Protein AF-A0A888YMQ6-F1 (afdb_monomer)

pLDDT: mean 70.63, std 13.01, range [43.38, 88.69]

Organism: Deroceras reticulatum (NCBI:txid145610)

Radius of gyration: 28.74 Å; Cα contacts (8 Å, |Δi|>4)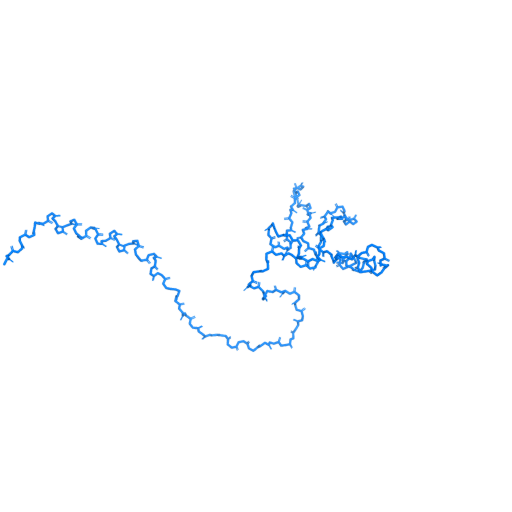: 116; chains: 1; bounding box: 66×62×66 Å

Mean predicted aligned error: 19.51 Å

Sequence (133 aa):
MEMSLSRASLSLTVLALFVFSAEAMQYLAFPRMGRSGYLAFPRMGRSQTKSETSAEFSNCCGVGLKNEFVVGGAGKEELRPVCPLNSECCQGLREITDQKPDGTYYSMCVPDFPESSGQSADVLRKLKGLIRK

Solvent-accessible surface area (backbone atoms only — not comparable to full-atom values): 8540 Å² total; per-residue (Å²): 135,86,82,84,77,50,71,68,57,55,53,51,52,52,52,50,52,54,56,57,48,59,60,47,55,71,76,63,63,67,78,78,85,74,64,95,80,73,94,69,72,81,76,90,79,72,92,66,94,62,89,84,78,68,96,70,86,68,76,39,29,64,84,40,70,37,36,36,42,44,72,41,101,80,77,46,79,41,79,48,65,71,37,67,88,92,46,46,47,33,93,68,32,39,77,47,76,52,69,45,96,86,70,38,42,36,31,28,19,40,74,65,64,71,90,86,42,73,64,53,59,52,52,51,50,52,56,55,54,67,71,78,110

Nearest PDB structures (foldseek):
  6uz7-assembly1_AH  TM=3.334E-01  e=2.758E+00  Kluyveromyces lactis
  7jwj-assembly1_D  TM=2.766E-01  e=1.903E+00  Mus musculus
  8skv-assembly1_E  TM=2.491E-01  e=4.523E+00  Homo sapiens
  4nzd-assembly1_A  TM=1.879E-01  e=6.162E+00  Homo sapiens

Secondary structure (DSSP, 8-state):
------HHHHHHHHHHHHHHHHHHHHH----------------------------S---EE-SEEEEEEEE-TTS-EEEEESSPTTPEEPTTEEEEEEE-TTS-EEEEEEE---TT-HHHHHHHHHHHHHH--

Structure (mmCIF, N/CA/C/O backbone):
data_AF-A0A888YMQ6-F1
#
_entry.id   AF-A0A888YMQ6-F1
#
loop_
_atom_site.group_PDB
_atom_site.id
_atom_site.type_symbol
_atom_site.label_atom_id
_atom_site.label_alt_id
_atom_site.label_comp_id
_atom_site.label_asym_id
_atom_site.label_entity_id
_atom_site.label_seq_id
_atom_site.pdbx_PDB_ins_code
_atom_site.Cartn_x
_atom_site.Cartn_y
_atom_site.Cartn_z
_atom_site.occupancy
_atom_site.B_iso_or_equiv
_atom_site.auth_seq_id
_atom_site.auth_comp_id
_atom_site.auth_asym_id
_atom_site.auth_atom_id
_atom_site.pdbx_PDB_model_num
ATOM 1 N N . MET A 1 1 ? 46.435 -42.611 38.136 1.00 43.38 1 MET A N 1
ATOM 2 C CA . MET A 1 1 ? 45.669 -41.549 38.820 1.00 43.38 1 MET A CA 1
ATOM 3 C C . MET A 1 1 ? 44.250 -42.052 38.975 1.00 43.38 1 MET A C 1
ATOM 5 O O . MET A 1 1 ? 43.557 -42.171 37.975 1.00 43.38 1 MET A O 1
ATOM 9 N N . GLU A 1 2 ? 43.853 -42.429 40.187 1.00 52.69 2 GLU A N 1
ATOM 10 C CA . GLU A 1 2 ? 42.469 -42.810 40.477 1.00 52.69 2 GLU A CA 1
ATOM 11 C C . GLU A 1 2 ? 41.675 -41.525 40.724 1.00 52.69 2 GLU A C 1
ATOM 13 O O . GLU A 1 2 ? 41.991 -40.761 41.633 1.00 52.69 2 GLU A O 1
ATOM 18 N N . MET A 1 3 ? 40.707 -41.224 39.857 1.00 60.00 3 MET A N 1
ATOM 19 C CA . MET A 1 3 ? 39.875 -40.032 40.009 1.00 60.00 3 MET A CA 1
ATOM 20 C C . MET A 1 3 ? 38.751 -40.331 41.002 1.00 60.00 3 MET A C 1
ATOM 22 O O . MET A 1 3 ? 37.742 -40.938 40.648 1.00 60.00 3 MET A O 1
ATOM 26 N N . SER A 1 4 ? 38.917 -39.914 42.257 1.00 67.50 4 SER A N 1
ATOM 27 C CA . SER A 1 4 ? 37.868 -39.981 43.274 1.00 67.50 4 SER A CA 1
ATOM 28 C C . SER A 1 4 ? 36.854 -38.851 43.060 1.00 67.50 4 SER A C 1
ATOM 30 O O . SER A 1 4 ? 36.955 -37.754 43.604 1.00 67.50 4 SER A O 1
ATOM 32 N N . LEU A 1 5 ? 35.853 -39.110 42.219 1.00 67.81 5 LEU A N 1
ATOM 33 C CA . LEU A 1 5 ? 34.730 -38.196 42.019 1.00 67.81 5 LEU A CA 1
ATOM 34 C C . LEU A 1 5 ? 33.735 -38.328 43.178 1.00 67.81 5 LEU A C 1
ATOM 36 O O . LEU A 1 5 ? 33.130 -39.379 43.391 1.00 67.81 5 LEU A O 1
ATOM 40 N N . SER A 1 6 ? 33.559 -37.243 43.931 1.00 79.56 6 SER A N 1
ATOM 41 C CA . SER A 1 6 ? 32.541 -37.154 44.977 1.00 79.56 6 SER A CA 1
ATOM 42 C C . SER A 1 6 ? 31.137 -37.278 44.376 1.00 79.56 6 SER A C 1
ATOM 44 O O . SER A 1 6 ? 30.848 -36.756 43.301 1.00 79.56 6 SER A O 1
ATOM 46 N N . ARG A 1 7 ? 30.208 -37.921 45.091 1.00 76.06 7 ARG A N 1
ATOM 47 C CA . ARG A 1 7 ? 28.802 -38.019 44.651 1.00 76.06 7 ARG A CA 1
ATOM 48 C C . ARG A 1 7 ? 28.176 -36.651 44.371 1.00 76.06 7 ARG A C 1
ATOM 50 O O . ARG A 1 7 ? 27.382 -36.534 43.445 1.00 76.06 7 ARG A O 1
ATOM 57 N N . ALA A 1 8 ? 28.583 -35.626 45.119 1.00 78.38 8 ALA A N 1
ATOM 58 C CA . ALA A 1 8 ? 28.124 -34.256 44.921 1.00 78.38 8 ALA A CA 1
ATOM 59 C C . ALA A 1 8 ? 28.610 -33.654 43.589 1.00 78.38 8 ALA A C 1
ATOM 61 O O . ALA A 1 8 ? 27.852 -32.953 42.917 1.00 78.38 8 ALA A O 1
ATOM 62 N N . SER A 1 9 ? 29.848 -33.951 43.172 1.00 81.00 9 SER A N 1
ATOM 63 C CA . SER A 1 9 ? 30.365 -33.469 41.889 1.00 81.00 9 SER A CA 1
ATOM 64 C C . SER A 1 9 ? 29.702 -34.188 40.719 1.00 81.00 9 SER A C 1
ATOM 66 O O . SER A 1 9 ? 29.367 -33.535 39.738 1.00 81.00 9 SER A O 1
ATOM 68 N N . LEU A 1 10 ? 29.411 -35.487 40.851 1.00 83.25 10 LEU A N 1
ATOM 69 C CA . LEU A 1 10 ? 28.631 -36.237 39.860 1.00 83.25 10 LEU A CA 1
ATOM 70 C C . LEU A 1 10 ? 27.200 -35.702 39.718 1.00 83.25 10 LEU A C 1
ATOM 72 O O . LEU A 1 10 ? 26.709 -35.556 38.604 1.00 83.25 10 LEU A O 1
ATOM 76 N N . SER A 1 11 ? 26.526 -35.370 40.822 1.00 82.50 11 SER A N 1
ATOM 77 C CA . SER A 1 11 ? 25.181 -34.787 40.738 1.00 82.50 11 SER A CA 1
ATOM 78 C C . SER A 1 11 ? 25.187 -33.403 40.088 1.00 82.50 11 SER A C 1
ATOM 80 O O . SER A 1 11 ? 24.299 -33.101 39.298 1.00 82.50 11 SER A O 1
ATOM 82 N N . LEU A 1 12 ? 26.202 -32.580 40.375 1.00 85.25 12 LEU A N 1
ATOM 83 C CA . LEU A 1 12 ? 26.339 -31.245 39.789 1.00 85.25 12 LEU A CA 1
ATOM 84 C C . LEU A 1 12 ? 26.642 -31.298 38.290 1.00 85.25 12 LEU A C 1
ATOM 86 O O . LEU A 1 12 ? 26.049 -30.536 37.530 1.00 85.25 12 LEU A O 1
ATOM 90 N N . THR A 1 13 ? 27.517 -32.204 37.845 1.00 85.62 13 THR A N 1
ATOM 91 C CA . THR A 1 13 ? 27.820 -32.354 36.414 1.00 85.62 13 THR A CA 1
ATOM 92 C C . THR A 1 13 ? 26.616 -32.863 35.634 1.00 85.62 13 THR A C 1
ATOM 94 O O . THR A 1 13 ? 26.333 -32.348 34.556 1.00 85.62 13 THR A O 1
ATOM 97 N N . VAL A 1 14 ? 25.860 -33.815 36.186 1.00 85.88 14 VAL A N 1
ATOM 98 C CA . VAL A 1 14 ? 24.620 -34.305 35.569 1.00 85.88 14 VAL A CA 1
ATOM 99 C C . VAL A 1 14 ? 23.591 -33.179 35.450 1.00 85.88 14 VAL A C 1
ATOM 101 O O . VAL A 1 14 ? 23.006 -32.997 34.385 1.00 85.88 14 VAL A O 1
ATOM 104 N N . LEU A 1 15 ? 23.409 -32.378 36.502 1.00 85.69 15 LEU A N 1
ATOM 105 C CA . LEU A 1 15 ? 22.458 -31.264 36.497 1.00 85.69 15 LEU A CA 1
ATOM 106 C C . LEU A 1 15 ? 22.863 -30.182 35.482 1.00 85.69 15 LEU A C 1
ATOM 108 O O . LEU A 1 15 ? 22.019 -29.713 34.721 1.00 85.69 15 LEU A O 1
ATOM 112 N N . ALA A 1 16 ? 24.157 -29.864 35.389 1.00 84.19 16 ALA A N 1
ATOM 113 C CA . ALA A 1 16 ? 24.683 -28.958 34.372 1.00 84.19 16 ALA A CA 1
ATOM 114 C C . ALA A 1 16 ? 24.426 -29.481 32.946 1.00 84.19 16 ALA A C 1
ATOM 116 O O . ALA A 1 16 ? 23.939 -28.734 32.101 1.00 84.19 16 ALA A O 1
ATOM 117 N N . LEU A 1 17 ? 24.677 -30.769 32.679 1.00 83.75 17 LEU A N 1
ATOM 118 C CA . LEU A 1 17 ? 24.412 -31.378 31.369 1.00 83.75 17 LEU A CA 1
ATOM 119 C C . LEU A 1 17 ? 22.929 -31.300 30.977 1.00 83.75 17 LEU A C 1
ATOM 121 O O . LEU A 1 17 ? 22.623 -31.021 29.817 1.00 83.75 17 LEU A O 1
ATOM 125 N N . PHE A 1 18 ? 22.003 -31.497 31.920 1.00 80.88 18 PHE A N 1
ATOM 126 C CA . PHE A 1 18 ? 20.567 -31.358 31.652 1.00 80.88 18 PHE A CA 1
ATOM 127 C C . PHE A 1 18 ? 20.163 -29.918 31.320 1.00 80.88 18 PHE A C 1
ATOM 129 O O . PHE A 1 18 ? 19.400 -29.706 30.380 1.00 80.88 18 PHE A O 1
ATOM 136 N N . VAL A 1 19 ? 20.700 -28.925 32.032 1.00 81.12 19 VAL A N 1
ATOM 137 C CA . VAL A 1 19 ? 20.393 -27.509 31.769 1.00 81.12 19 VAL A CA 1
ATOM 138 C C . VAL A 1 19 ? 20.953 -27.066 30.414 1.00 81.12 19 VAL A C 1
ATOM 140 O O . VAL A 1 19 ? 20.223 -26.494 29.608 1.00 81.12 19 VAL A O 1
ATOM 143 N N . PHE A 1 20 ? 22.212 -27.396 30.109 1.00 74.06 20 PHE A N 1
ATOM 144 C CA . PHE A 1 20 ? 22.824 -27.021 28.829 1.00 74.06 20 PHE A CA 1
ATOM 145 C C . PHE A 1 20 ? 22.202 -27.750 27.628 1.00 74.06 20 PHE A C 1
ATOM 147 O O . PHE A 1 20 ? 22.075 -27.165 26.553 1.00 74.06 20 PHE A O 1
ATOM 154 N N . SER A 1 21 ? 21.780 -29.010 27.788 1.00 69.94 21 SER A N 1
ATOM 155 C CA . SER A 1 21 ? 21.093 -29.743 26.712 1.00 69.94 21 SER A CA 1
ATOM 156 C C . SER A 1 21 ? 19.666 -29.249 26.468 1.00 69.94 21 SER A C 1
ATOM 158 O O . SER A 1 21 ? 19.236 -29.231 25.314 1.00 69.94 21 SER A O 1
ATOM 160 N N . ALA A 1 22 ? 18.952 -28.792 27.503 1.00 64.69 22 ALA A N 1
ATOM 161 C CA . ALA A 1 22 ? 17.621 -28.205 27.351 1.00 64.69 22 ALA A CA 1
ATOM 162 C C . ALA A 1 22 ? 17.645 -26.942 26.473 1.00 64.69 22 ALA A C 1
ATOM 164 O O . ALA A 1 22 ? 16.804 -26.805 25.586 1.00 64.69 22 ALA A O 1
ATOM 165 N N . GLU A 1 23 ? 18.636 -26.064 26.651 1.00 60.94 23 GLU A N 1
ATOM 166 C CA . GLU A 1 23 ? 18.773 -24.878 25.797 1.00 60.94 23 GLU A CA 1
ATOM 167 C C . GLU A 1 23 ? 19.257 -25.225 24.382 1.00 60.94 23 GLU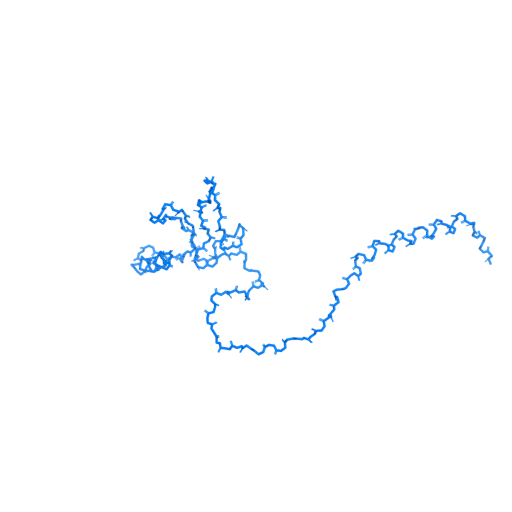 A C 1
ATOM 169 O O . GLU A 1 23 ? 18.757 -24.669 23.404 1.00 60.94 23 GLU A O 1
ATOM 174 N N . ALA A 1 24 ? 20.163 -26.198 24.234 1.00 59.47 24 ALA A N 1
ATOM 175 C CA . ALA A 1 24 ? 20.660 -26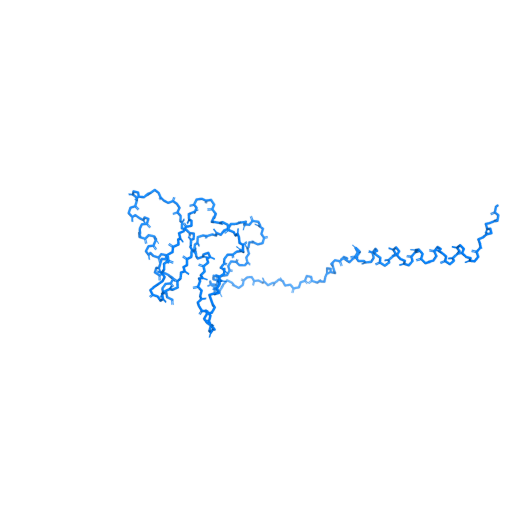.620 22.922 1.00 59.47 24 ALA A CA 1
ATOM 176 C C . ALA A 1 24 ? 19.576 -27.268 22.035 1.00 59.47 24 ALA A C 1
ATOM 178 O O . ALA A 1 24 ? 19.612 -27.123 20.812 1.00 59.47 24 ALA A O 1
ATOM 179 N N . MET A 1 25 ? 18.583 -27.946 22.623 1.00 58.03 25 MET A N 1
ATOM 180 C CA . MET A 1 25 ? 17.479 -28.568 21.874 1.00 58.03 25 MET A CA 1
ATOM 181 C C . MET A 1 25 ? 16.573 -27.544 21.173 1.00 58.03 25 MET A C 1
ATOM 183 O O . MET A 1 25 ? 15.988 -27.863 20.139 1.00 58.03 25 MET A O 1
ATOM 187 N N . GLN A 1 26 ? 16.498 -26.310 21.683 1.00 57.47 26 GLN A N 1
ATOM 188 C CA . GLN A 1 26 ? 15.749 -25.218 21.054 1.00 57.47 26 GLN A CA 1
ATOM 189 C C . GLN A 1 26 ? 16.450 -24.710 19.777 1.00 57.47 26 GLN A C 1
ATOM 191 O O . GLN A 1 26 ? 15.784 -24.322 18.819 1.00 57.47 26 GLN A O 1
ATOM 196 N N . TYR A 1 27 ? 17.788 -24.762 19.735 1.00 58.09 27 TYR A N 1
ATOM 197 C CA . TYR A 1 27 ? 18.601 -24.333 18.586 1.00 58.09 27 TYR A CA 1
ATOM 198 C C . TYR A 1 27 ? 18.888 -25.454 17.574 1.00 58.09 27 TYR A C 1
ATOM 200 O O . TYR A 1 27 ? 19.225 -25.173 16.427 1.00 58.09 27 TYR A O 1
ATOM 208 N N . LEU A 1 28 ? 18.722 -26.722 17.965 1.00 54.88 28 LEU A N 1
ATOM 209 C CA . LEU A 1 28 ? 18.855 -27.895 17.086 1.00 54.88 28 LEU A CA 1
ATOM 210 C C . LEU A 1 28 ? 17.530 -28.332 16.444 1.00 54.88 28 LEU A C 1
ATOM 212 O O . LEU A 1 28 ? 17.452 -29.414 15.856 1.00 54.88 28 LEU A O 1
ATOM 216 N N . ALA A 1 29 ? 16.489 -27.498 16.512 1.00 56.91 29 ALA A N 1
ATOM 217 C CA . ALA A 1 29 ? 15.264 -27.684 15.747 1.00 56.91 29 ALA A CA 1
ATOM 218 C C . ALA A 1 29 ? 15.530 -27.422 14.253 1.00 56.91 29 ALA A C 1
ATOM 220 O O . ALA A 1 29 ? 15.119 -26.411 13.686 1.00 56.91 29 ALA A O 1
ATOM 221 N N . PHE A 1 30 ? 16.230 -28.350 13.598 1.00 57.75 30 PHE A N 1
ATOM 222 C CA . PHE A 1 30 ? 16.299 -28.393 12.146 1.00 57.75 30 PHE A CA 1
ATOM 223 C C . PHE A 1 30 ? 14.866 -28.468 11.601 1.00 57.75 30 PHE A C 1
ATOM 225 O O . PHE A 1 30 ? 14.099 -29.337 12.040 1.00 57.75 30 PHE A O 1
ATOM 232 N N . PRO A 1 31 ? 14.483 -27.601 10.643 1.00 59.44 31 PRO A N 1
ATOM 233 C CA . PRO A 1 31 ? 13.219 -27.739 9.943 1.00 59.44 31 PRO A CA 1
ATOM 234 C C . PRO A 1 31 ? 13.200 -29.145 9.359 1.00 59.44 31 PRO A C 1
ATOM 236 O O . PRO A 1 31 ? 14.055 -29.488 8.540 1.00 59.44 31 PRO A O 1
ATOM 239 N N . ARG A 1 32 ? 12.277 -29.998 9.816 1.00 61.72 32 ARG A N 1
ATOM 240 C CA . ARG A 1 32 ? 12.085 -31.309 9.199 1.00 61.72 32 ARG A CA 1
ATOM 241 C C . ARG A 1 32 ? 11.844 -31.041 7.716 1.00 61.72 32 ARG A C 1
ATOM 243 O O . ARG A 1 32 ? 10.788 -30.515 7.373 1.00 61.72 32 ARG A O 1
ATOM 250 N N . MET A 1 33 ? 12.808 -31.377 6.853 1.00 54.66 33 MET A N 1
ATOM 251 C CA . MET A 1 33 ? 12.617 -31.427 5.402 1.00 54.66 33 MET A CA 1
ATOM 252 C C . MET A 1 33 ? 11.658 -32.582 5.096 1.00 54.66 33 MET A C 1
ATOM 254 O O . MET A 1 33 ? 12.024 -33.652 4.615 1.00 54.66 33 MET A O 1
ATOM 258 N N . GLY A 1 34 ? 10.400 -32.384 5.469 1.00 57.78 34 GLY A N 1
ATOM 259 C CA . GLY A 1 34 ? 9.294 -33.252 5.159 1.00 57.78 34 GLY A CA 1
ATOM 260 C C . GLY A 1 34 ? 8.878 -32.991 3.726 1.00 57.78 34 GLY A C 1
ATOM 261 O O . GLY A 1 34 ? 8.101 -32.084 3.463 1.00 57.78 34 GLY A O 1
ATOM 262 N N . ARG A 1 35 ? 9.355 -33.866 2.841 1.00 54.44 35 ARG A N 1
ATOM 263 C CA . ARG A 1 35 ? 8.598 -34.352 1.687 1.00 54.44 35 ARG A CA 1
ATOM 264 C C . ARG A 1 35 ? 8.320 -33.298 0.607 1.00 54.44 35 ARG A C 1
ATOM 266 O O . ARG A 1 35 ? 7.256 -32.692 0.538 1.00 54.44 35 ARG A O 1
ATOM 273 N N . SER A 1 36 ? 9.277 -33.213 -0.319 1.00 59.03 36 SER A N 1
ATOM 274 C CA . SER A 1 36 ? 9.017 -32.909 -1.731 1.00 59.03 36 SER A CA 1
ATOM 275 C C . SER A 1 36 ? 7.709 -33.575 -2.165 1.00 59.03 36 SER A C 1
ATOM 277 O O . SER A 1 36 ? 7.577 -34.800 -2.095 1.00 59.03 36 SER A O 1
ATOM 279 N N . GLY A 1 37 ? 6.708 -32.768 -2.500 1.00 61.12 37 GLY A N 1
ATOM 280 C CA . GLY A 1 37 ? 5.351 -33.279 -2.606 1.00 61.12 37 GLY A CA 1
ATOM 281 C C . GLY A 1 37 ? 4.369 -32.409 -3.359 1.00 61.12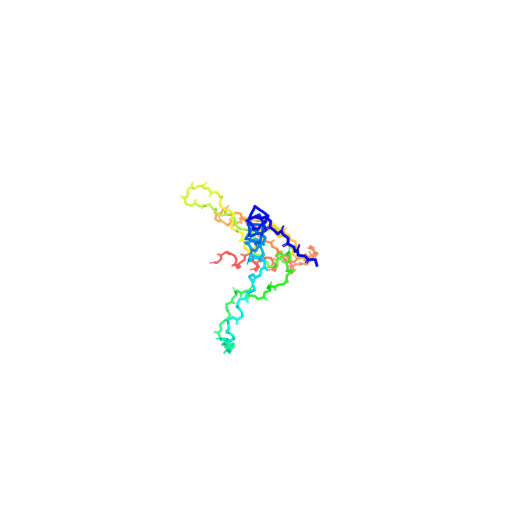 37 GLY A C 1
ATOM 282 O O . GLY A 1 37 ? 3.191 -32.673 -3.217 1.00 61.12 37 GLY A O 1
ATOM 283 N N . TYR A 1 38 ? 4.801 -31.432 -4.161 1.00 55.72 38 TYR A N 1
ATOM 284 C CA . TYR A 1 38 ? 3.923 -30.817 -5.158 1.00 55.72 38 TYR A CA 1
ATOM 285 C C . TYR A 1 38 ? 4.732 -30.392 -6.385 1.00 55.72 38 TYR A C 1
ATOM 287 O O . TYR A 1 38 ? 5.090 -29.229 -6.545 1.00 55.72 38 TYR A O 1
ATOM 295 N N . LEU A 1 39 ? 4.942 -31.331 -7.313 1.00 58.81 39 LEU A N 1
ATOM 296 C CA . LEU A 1 39 ? 4.957 -30.982 -8.737 1.00 58.81 39 LEU A CA 1
ATOM 297 C C . LEU A 1 39 ? 3.528 -30.560 -9.116 1.00 58.81 39 LEU A C 1
ATOM 299 O O . LEU A 1 39 ? 2.799 -31.275 -9.801 1.00 58.81 39 LEU A O 1
ATOM 303 N N . ALA A 1 40 ? 3.080 -29.423 -8.587 1.00 61.88 40 ALA A N 1
ATOM 304 C CA . ALA A 1 40 ? 1.879 -28.774 -9.062 1.00 61.88 40 ALA A CA 1
ATOM 305 C C . ALA A 1 40 ? 2.257 -28.101 -10.380 1.00 61.88 40 ALA A C 1
ATOM 307 O O . ALA A 1 40 ? 2.838 -27.020 -10.400 1.00 61.88 40 ALA A O 1
ATOM 308 N N . PHE A 1 41 ? 1.967 -28.780 -11.489 1.00 59.69 41 PHE A N 1
ATOM 309 C CA . PHE A 1 41 ? 2.005 -28.160 -12.806 1.00 59.69 41 PHE A CA 1
ATOM 310 C C . PHE A 1 41 ? 1.171 -26.870 -12.764 1.00 59.69 41 PHE A C 1
ATOM 312 O O . PHE A 1 41 ? 0.004 -26.933 -12.353 1.00 59.69 41 PHE A O 1
ATOM 319 N N . PRO A 1 42 ? 1.727 -25.712 -13.168 1.00 60.34 42 PRO A N 1
ATOM 320 C CA . PRO A 1 42 ? 0.980 -24.467 -13.240 1.00 60.34 42 PRO A CA 1
ATOM 321 C C . PRO A 1 42 ? -0.239 -24.668 -14.138 1.00 60.34 42 PRO A C 1
ATOM 323 O O . PRO A 1 42 ? -0.119 -24.813 -15.355 1.00 60.34 42 PRO A O 1
ATOM 326 N N . ARG A 1 43 ? -1.439 -24.711 -13.551 1.00 63.16 43 ARG A N 1
ATOM 327 C CA . ARG A 1 43 ? -2.669 -24.631 -14.337 1.00 63.16 43 ARG A CA 1
ATOM 328 C C . ARG A 1 43 ? -2.736 -23.220 -14.902 1.00 63.16 43 ARG A C 1
ATOM 330 O O . ARG A 1 43 ? -3.154 -22.289 -14.222 1.00 63.16 43 ARG A O 1
ATOM 337 N N . MET A 1 44 ? -2.285 -23.075 -16.144 1.00 55.50 44 MET A N 1
ATOM 338 C CA . MET A 1 44 ? -2.408 -21.858 -16.935 1.00 55.50 44 MET A CA 1
ATOM 339 C C . MET A 1 44 ? -3.900 -21.631 -17.203 1.00 55.50 44 MET A C 1
ATOM 341 O O . MET A 1 44 ? -4.473 -22.160 -18.151 1.00 55.50 44 MET A O 1
ATOM 345 N N . GLY A 1 45 ? -4.581 -20.963 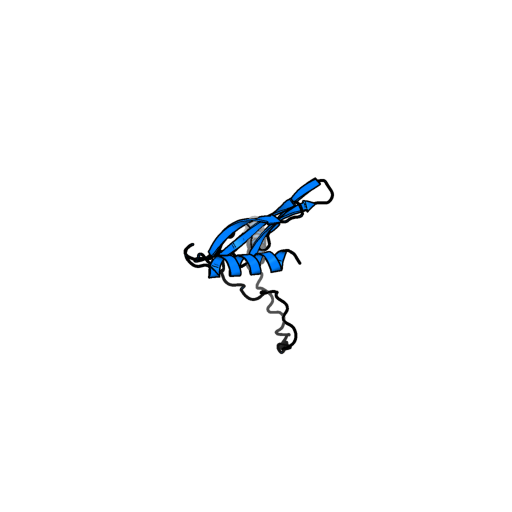-16.276 1.00 59.34 45 GLY A N 1
ATOM 346 C CA . GLY A 1 45 ? -6.036 -20.910 -16.308 1.00 59.34 45 GLY A CA 1
ATOM 347 C C . GLY A 1 45 ? -6.640 -20.242 -15.090 1.00 59.34 45 GLY A C 1
ATOM 348 O O . GLY A 1 45 ? -7.326 -20.907 -14.318 1.00 59.34 45 GLY A O 1
ATOM 349 N N . ARG A 1 46 ? -6.376 -18.938 -14.952 1.00 51.34 46 ARG A N 1
ATOM 350 C CA . ARG A 1 46 ? -7.241 -17.866 -14.415 1.00 51.34 46 ARG A CA 1
ATOM 351 C C . ARG A 1 46 ? -6.340 -16.791 -13.826 1.00 51.34 46 ARG A C 1
ATOM 353 O O . ARG A 1 46 ? -5.624 -17.040 -12.863 1.00 51.34 46 ARG A O 1
ATOM 360 N N . SER A 1 47 ? -6.395 -15.602 -14.413 1.00 58.38 47 SER A N 1
ATOM 361 C CA . SER A 1 47 ? -5.845 -14.368 -13.864 1.00 58.38 47 SER A CA 1
ATOM 362 C C . SER A 1 47 ? -6.500 -14.073 -12.511 1.00 58.38 47 SER A C 1
ATOM 364 O O . SER A 1 47 ? -7.464 -13.317 -12.424 1.00 58.38 47 SER A O 1
ATOM 366 N N . GLN A 1 48 ? -6.013 -14.711 -11.452 1.00 44.59 48 GLN A N 1
ATOM 367 C CA . GLN A 1 48 ? -6.135 -14.152 -10.123 1.00 44.59 48 GLN A CA 1
ATOM 368 C C . GLN A 1 48 ? -5.030 -13.117 -10.006 1.00 44.59 48 GLN A C 1
ATOM 370 O O . GLN A 1 48 ? -3.848 -13.443 -9.939 1.00 44.59 48 GLN A O 1
ATOM 375 N N . THR A 1 49 ? -5.433 -11.854 -10.008 1.00 51.44 49 THR A N 1
ATOM 376 C CA . THR A 1 49 ? -4.697 -10.752 -9.398 1.00 51.44 49 THR A CA 1
ATOM 377 C C . THR A 1 49 ? -4.522 -11.051 -7.907 1.00 51.44 49 THR A C 1
ATOM 379 O O . THR A 1 49 ? -5.230 -10.527 -7.054 1.00 51.44 49 THR A O 1
ATOM 382 N N . LYS A 1 50 ? -3.610 -11.967 -7.608 1.00 44.28 50 LYS A N 1
ATOM 383 C CA . LYS A 1 50 ? -2.946 -12.136 -6.327 1.00 44.28 50 LYS A CA 1
ATOM 384 C C . LYS A 1 50 ? -1.490 -12.372 -6.676 1.00 44.28 50 LYS A C 1
ATOM 386 O O . LYS A 1 50 ? -1.082 -13.495 -6.955 1.00 44.28 50 LYS A O 1
ATOM 391 N N . SER A 1 51 ? -0.734 -11.279 -6.723 1.00 47.81 51 SER A N 1
ATOM 392 C CA . SER A 1 51 ? 0.726 -11.308 -6.715 1.00 47.81 51 SER A CA 1
ATOM 393 C C . SER A 1 51 ? 1.199 -11.821 -5.354 1.00 47.81 51 SER A C 1
ATOM 395 O O . SER A 1 51 ? 1.731 -11.080 -4.542 1.00 47.81 51 SER A O 1
ATOM 397 N N . GLU A 1 52 ? 0.971 -13.102 -5.085 1.00 47.41 52 GLU A N 1
ATOM 398 C CA . GLU A 1 52 ? 1.621 -13.849 -4.011 1.00 47.41 52 GLU A CA 1
ATOM 399 C C . GLU A 1 52 ? 2.773 -14.635 -4.652 1.00 47.41 52 GLU A C 1
ATOM 401 O O . GLU A 1 52 ? 2.757 -15.855 -4.757 1.00 47.41 52 GLU A O 1
ATOM 406 N N . THR A 1 53 ? 3.736 -13.909 -5.221 1.00 48.72 53 THR A N 1
ATOM 407 C CA . THR A 1 53 ? 5.068 -14.407 -5.620 1.00 48.72 53 THR A CA 1
ATOM 408 C C . THR A 1 53 ? 6.003 -13.214 -5.826 1.00 48.72 53 THR A C 1
ATOM 410 O O . THR A 1 53 ? 6.530 -12.958 -6.900 1.00 48.72 53 THR A O 1
ATOM 413 N N . SER A 1 54 ? 6.197 -12.450 -4.756 1.00 45.34 54 SER A N 1
ATOM 414 C CA . SER A 1 54 ? 7.410 -11.652 -4.554 1.00 45.34 54 SER A CA 1
ATOM 415 C C . SER A 1 54 ? 7.756 -11.671 -3.068 1.00 45.34 54 SER A C 1
ATOM 417 O O . SER A 1 54 ? 7.822 -10.648 -2.391 1.00 45.34 54 SER A O 1
ATOM 419 N N . ALA A 1 55 ? 7.936 -12.878 -2.534 1.00 45.09 55 ALA A N 1
ATOM 420 C CA . ALA A 1 55 ? 8.703 -13.053 -1.312 1.00 45.09 55 ALA A CA 1
ATOM 421 C C . ALA A 1 55 ? 10.186 -12.872 -1.662 1.00 45.09 55 ALA A C 1
ATOM 423 O O . ALA A 1 55 ? 10.909 -13.849 -1.768 1.00 45.09 55 ALA A O 1
ATOM 424 N N . GLU A 1 56 ? 10.586 -11.625 -1.919 1.00 45.12 56 GLU A N 1
ATOM 425 C CA . GLU A 1 56 ? 11.967 -11.137 -1.852 1.00 45.12 56 GLU A CA 1
ATOM 426 C C . GLU A 1 56 ? 11.942 -9.596 -1.963 1.00 45.12 56 GLU A C 1
ATOM 428 O O . GLU A 1 56 ? 11.860 -9.017 -3.040 1.00 45.12 56 GLU A O 1
ATOM 433 N N . PHE A 1 57 ? 11.950 -8.926 -0.806 1.00 48.12 57 PHE A N 1
ATOM 434 C CA . PHE A 1 57 ? 12.417 -7.542 -0.604 1.00 48.12 57 PHE A CA 1
ATOM 435 C C . PHE A 1 57 ? 11.825 -6.377 -1.426 1.00 48.12 57 PHE A C 1
ATOM 437 O O . PHE A 1 57 ? 12.539 -5.416 -1.711 1.00 48.12 57 PHE A O 1
ATOM 444 N N . SER A 1 58 ? 10.524 -6.329 -1.711 1.00 57.06 58 SER A N 1
ATOM 445 C CA . SER A 1 58 ? 9.912 -5.041 -2.077 1.00 57.06 58 SER A CA 1
ATOM 446 C C . SER A 1 58 ? 9.433 -4.308 -0.818 1.00 57.06 58 SER A C 1
ATOM 448 O O . SER A 1 58 ? 8.269 -4.406 -0.441 1.00 57.06 58 SER A O 1
ATOM 450 N N . ASN A 1 59 ? 10.321 -3.545 -0.170 1.00 75.50 59 ASN A N 1
ATOM 451 C CA . ASN A 1 59 ? 9.998 -2.630 0.947 1.00 75.50 59 ASN A CA 1
ATOM 452 C C . ASN A 1 59 ? 9.055 -1.468 0.543 1.00 75.50 59 ASN A C 1
ATOM 454 O O . ASN A 1 59 ? 8.937 -0.481 1.265 1.00 75.50 59 ASN A O 1
ATOM 458 N N . CYS A 1 60 ? 8.416 -1.544 -0.626 1.00 83.38 60 CYS A N 1
ATOM 459 C CA . CYS A 1 60 ? 7.626 -0.477 -1.212 1.00 83.38 60 CYS A CA 1
ATOM 460 C C . CYS A 1 60 ? 6.335 -1.010 -1.852 1.00 83.38 60 CYS A C 1
ATOM 462 O O . CYS A 1 60 ? 6.249 -2.160 -2.283 1.00 83.38 60 CYS A O 1
ATOM 464 N N . CYS A 1 61 ? 5.325 -0.149 -1.900 1.00 87.12 61 CYS A N 1
ATOM 465 C CA . CYS A 1 61 ? 4.008 -0.382 -2.466 1.00 87.12 61 CYS A CA 1
ATOM 466 C C . CYS A 1 61 ? 4.017 -0.059 -3.970 1.00 87.12 61 CYS A C 1
ATOM 468 O O . CYS A 1 61 ? 4.448 1.022 -4.386 1.00 87.12 61 CYS A O 1
ATOM 470 N N . GLY A 1 62 ? 3.565 -1.015 -4.785 1.00 83.69 62 GLY A N 1
ATOM 471 C CA . GLY A 1 62 ? 3.442 -0.857 -6.236 1.00 83.69 62 GLY A CA 1
ATOM 472 C C . GLY A 1 62 ? 2.295 0.074 -6.646 1.00 83.69 62 GLY A C 1
ATOM 473 O O . GLY A 1 62 ? 1.595 0.633 -5.808 1.00 83.69 62 GLY A O 1
ATOM 474 N N . VAL A 1 63 ? 2.084 0.236 -7.956 1.00 83.00 63 VAL A N 1
ATOM 475 C CA . VAL A 1 63 ? 0.993 1.072 -8.493 1.00 83.00 63 VAL A CA 1
ATOM 476 C C . VAL A 1 63 ? -0.366 0.545 -8.029 1.00 83.00 63 VAL A C 1
ATOM 478 O O . VAL A 1 63 ? -0.678 -0.626 -8.245 1.00 83.00 63 VAL A O 1
ATOM 481 N N . GLY A 1 64 ? -1.201 1.420 -7.467 1.00 83.12 64 GLY A N 1
ATOM 482 C CA . GLY A 1 64 ? -2.549 1.070 -7.016 1.00 83.12 64 GLY A CA 1
ATOM 483 C C . GLY A 1 64 ? -2.867 1.551 -5.603 1.00 83.12 64 GLY A C 1
ATOM 484 O O . GLY A 1 64 ? -2.216 2.448 -5.074 1.00 83.12 64 GLY A O 1
ATOM 485 N N . LEU A 1 65 ? -3.919 0.980 -5.013 1.00 84.31 65 LEU A N 1
ATOM 486 C CA . LEU A 1 65 ? -4.361 1.296 -3.653 1.00 84.31 65 LEU A CA 1
ATOM 487 C C . LEU A 1 65 ? -3.296 0.903 -2.629 1.00 84.31 65 LEU A C 1
ATOM 489 O O . LEU A 1 65 ? -2.843 -0.239 -2.614 1.00 84.31 65 LEU A O 1
ATOM 493 N N . LYS A 1 66 ? -2.955 1.852 -1.758 1.00 85.06 66 LYS A N 1
ATOM 494 C CA . LYS A 1 66 ? -2.046 1.660 -0.629 1.00 85.06 66 LYS A CA 1
ATOM 495 C C . LYS A 1 66 ? -2.840 1.447 0.656 1.00 85.06 66 LYS A C 1
ATOM 497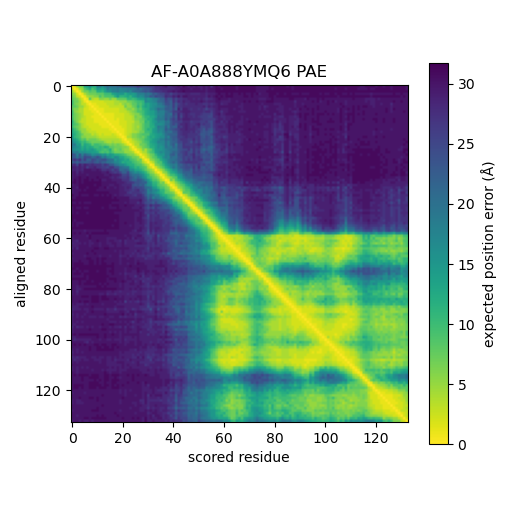 O O . LYS A 1 66 ? -2.707 0.391 1.270 1.00 85.06 66 LYS A O 1
ATOM 502 N N . ASN A 1 67 ? -3.707 2.400 1.007 1.00 82.38 67 ASN A N 1
ATOM 503 C CA . ASN A 1 67 ? -4.560 2.347 2.196 1.00 82.38 67 ASN A CA 1
ATOM 504 C C . ASN A 1 67 ? -5.995 2.771 1.869 1.00 82.38 67 ASN A C 1
ATOM 506 O O . ASN A 1 67 ? -6.217 3.690 1.081 1.00 82.38 67 ASN A O 1
ATOM 510 N N . GLU A 1 68 ? -6.968 2.147 2.525 1.00 81.69 68 GLU A N 1
ATOM 511 C CA . GLU A 1 68 ? -8.373 2.556 2.496 1.00 81.69 68 GLU A CA 1
ATOM 512 C C . GLU A 1 68 ? -8.874 2.765 3.930 1.00 81.69 68 GLU A C 1
ATOM 514 O O . GLU A 1 68 ? -8.662 1.915 4.792 1.00 81.69 68 GLU A O 1
ATOM 519 N N . PHE A 1 69 ? -9.524 3.896 4.198 1.00 77.19 69 PHE A N 1
ATOM 520 C CA . PHE A 1 69 ? -10.097 4.221 5.504 1.00 77.19 69 PHE A CA 1
ATOM 521 C C . PHE A 1 69 ? -11.579 3.867 5.509 1.00 77.19 69 PHE A C 1
ATOM 523 O O . PHE A 1 69 ? -12.407 4.642 5.032 1.00 77.19 69 PHE A O 1
ATOM 530 N N . VAL A 1 70 ? -11.925 2.696 6.037 1.00 74.56 70 VAL A N 1
ATOM 531 C CA . VAL A 1 70 ? -13.311 2.221 6.075 1.00 74.56 70 VAL A CA 1
ATOM 532 C C . VAL A 1 70 ? -13.902 2.505 7.452 1.00 74.56 70 VAL A C 1
ATOM 534 O O . VAL A 1 70 ? -13.284 2.218 8.472 1.00 74.56 70 VAL A O 1
ATOM 537 N N . VAL A 1 71 ? -15.117 3.049 7.510 1.00 68.38 71 VAL A N 1
ATOM 538 C CA . VAL A 1 71 ? -15.851 3.177 8.776 1.00 68.38 71 VAL A CA 1
ATOM 539 C C . VAL A 1 71 ? -16.473 1.817 9.097 1.00 68.38 71 VAL A C 1
ATOM 541 O O . VAL A 1 71 ? -17.408 1.381 8.426 1.00 68.38 71 VAL A O 1
ATOM 544 N N . GLY A 1 72 ? -15.929 1.115 10.091 1.00 65.44 72 GLY A N 1
ATOM 545 C CA . GLY A 1 72 ? -16.440 -0.181 10.533 1.00 65.44 72 GLY A CA 1
ATOM 546 C C . GLY A 1 72 ? -17.818 -0.069 11.197 1.00 65.44 72 GLY A C 1
ATOM 547 O O . GLY A 1 72 ? -18.232 1.004 11.638 1.00 65.44 72 GLY A O 1
ATOM 548 N N . GLY A 1 73 ? -18.522 -1.200 11.337 1.00 60.72 73 GLY A N 1
ATOM 549 C CA . GLY A 1 73 ? -19.912 -1.277 11.830 1.00 60.72 73 GLY A CA 1
ATOM 550 C C . GLY A 1 73 ? -20.185 -0.734 13.246 1.00 60.72 73 GLY A C 1
ATOM 551 O O . GLY A 1 73 ? -21.330 -0.732 13.680 1.00 60.72 73 GLY A O 1
ATOM 552 N N . ALA A 1 74 ? -19.161 -0.255 13.958 1.00 61.62 74 ALA A N 1
ATOM 553 C CA . ALA A 1 74 ? -19.259 0.387 15.271 1.00 61.62 74 ALA A CA 1
ATOM 554 C C . ALA A 1 74 ? -18.891 1.889 15.255 1.00 61.62 74 ALA A C 1
ATOM 556 O O . ALA A 1 74 ? -18.633 2.462 16.312 1.00 61.62 74 ALA A O 1
ATOM 557 N N . GLY A 1 75 ? -18.796 2.520 14.076 1.00 63.09 75 GLY A N 1
ATOM 558 C CA . GLY A 1 75 ? -18.374 3.922 13.937 1.00 63.09 75 GLY A CA 1
ATOM 559 C C . GLY A 1 75 ? -16.883 4.158 14.208 1.00 63.09 75 GLY A C 1
ATOM 560 O O . GLY A 1 75 ? -16.457 5.302 14.335 1.00 63.09 75 GLY A O 1
ATOM 561 N N . LYS A 1 76 ? -16.084 3.089 14.312 1.00 61.47 76 LYS A N 1
ATOM 562 C CA . LYS A 1 76 ? -14.623 3.179 14.397 1.00 61.47 76 LYS A CA 1
ATOM 563 C C . LYS A 1 76 ? -14.041 3.178 12.989 1.00 61.47 76 LYS A C 1
ATOM 565 O O . LYS A 1 76 ? -14.327 2.272 12.210 1.00 61.47 76 LYS A O 1
ATOM 570 N N . GLU A 1 77 ? -13.243 4.192 12.683 1.00 65.94 77 GLU A N 1
ATOM 571 C CA . GLU A 1 77 ? -12.439 4.241 11.464 1.00 65.94 77 GLU A CA 1
ATOM 572 C C . GLU A 1 77 ? -11.379 3.137 11.525 1.00 65.94 77 GLU A C 1
ATOM 574 O O . GLU A 1 77 ? -10.561 3.087 12.445 1.00 65.94 77 GLU A O 1
ATOM 579 N N . GLU A 1 78 ? -11.429 2.217 10.569 1.00 70.94 78 GLU A N 1
ATOM 580 C CA . GLU A 1 78 ? -10.501 1.105 10.437 1.00 70.94 78 GLU A CA 1
ATOM 581 C C . GLU A 1 78 ? -9.663 1.319 9.175 1.00 70.94 78 GLU A C 1
ATOM 583 O O . GLU A 1 78 ? -10.175 1.422 8.055 1.00 70.94 78 GLU A O 1
ATOM 588 N N . LEU A 1 79 ? -8.348 1.424 9.366 1.00 72.25 79 LEU A N 1
ATOM 589 C CA . LEU A 1 79 ? -7.403 1.490 8.263 1.00 72.25 79 LEU A CA 1
ATOM 590 C C . LEU A 1 79 ? -7.247 0.085 7.685 1.00 72.25 79 LEU A C 1
ATOM 592 O O . LEU A 1 79 ? -6.770 -0.823 8.366 1.00 72.25 79 LEU A O 1
ATOM 596 N N . ARG A 1 80 ? -7.603 -0.082 6.415 1.00 76.06 80 ARG A N 1
ATOM 597 C CA . ARG A 1 80 ? -7.397 -1.314 5.662 1.00 76.06 80 ARG A CA 1
ATOM 598 C C . ARG A 1 80 ? -6.173 -1.153 4.752 1.00 76.06 80 ARG A C 1
ATOM 600 O O . ARG A 1 80 ? -6.306 -0.629 3.641 1.00 76.06 80 ARG A O 1
ATOM 607 N N . PRO A 1 81 ? -4.974 -1.561 5.205 1.00 75.19 81 PRO A N 1
ATOM 608 C CA . PRO A 1 81 ? -3.780 -1.526 4.374 1.00 75.19 81 PRO A CA 1
ATOM 609 C C . PRO A 1 81 ? -3.868 -2.608 3.289 1.00 75.19 81 PRO A C 1
ATOM 611 O O . PRO A 1 81 ? -4.154 -3.771 3.574 1.00 75.19 81 PRO A O 1
ATOM 614 N N . VAL A 1 82 ? -3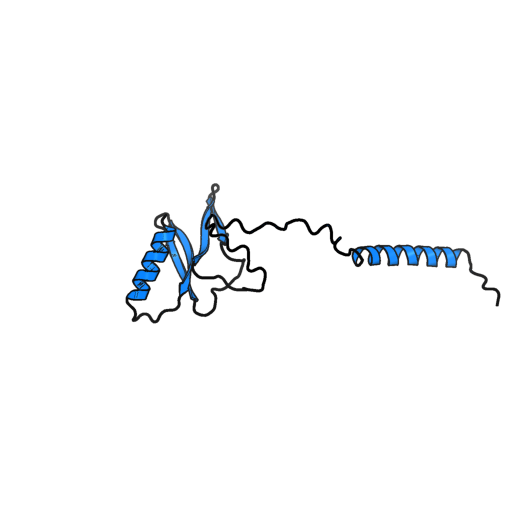.643 -2.219 2.035 1.00 80.50 82 VAL A N 1
ATOM 615 C CA . VAL A 1 82 ? -3.535 -3.140 0.886 1.00 80.50 82 VAL A CA 1
ATOM 616 C C . VAL A 1 82 ? -2.081 -3.567 0.688 1.00 80.50 82 VAL A C 1
ATOM 618 O O . VAL A 1 82 ? -1.803 -4.709 0.325 1.00 80.50 82 VAL A O 1
ATOM 621 N N . CYS A 1 83 ? -1.157 -2.651 0.967 1.00 82.19 83 CYS A N 1
ATOM 622 C CA . CYS A 1 83 ? 0.281 -2.883 0.976 1.00 82.19 83 CYS A CA 1
ATOM 623 C C . CYS A 1 83 ? 0.795 -3.189 2.398 1.00 82.19 83 CYS A C 1
ATOM 625 O O . CYS A 1 83 ? 0.074 -2.964 3.373 1.00 82.19 83 CYS A O 1
ATOM 627 N N . PRO A 1 84 ? 2.040 -3.688 2.556 1.00 78.50 84 PRO A N 1
ATOM 628 C CA . PRO A 1 84 ? 2.648 -3.887 3.870 1.00 78.50 84 PRO A CA 1
ATOM 629 C C . PRO A 1 84 ? 2.588 -2.617 4.729 1.00 78.50 84 PRO A C 1
ATOM 631 O O . PRO A 1 84 ? 2.765 -1.504 4.220 1.00 78.50 84 PRO A O 1
ATOM 634 N N . LEU A 1 85 ? 2.357 -2.783 6.034 1.00 71.62 85 LEU A N 1
ATOM 635 C CA . LEU A 1 85 ? 2.316 -1.675 6.991 1.00 71.62 85 LEU A CA 1
ATOM 636 C C . LEU A 1 85 ? 3.613 -0.852 6.904 1.00 71.62 85 LEU A C 1
ATOM 638 O O . LEU A 1 85 ? 4.703 -1.416 6.885 1.00 71.62 85 LEU A O 1
ATOM 642 N N . ASN A 1 86 ? 3.481 0.477 6.853 1.00 75.31 86 ASN A N 1
ATOM 643 C CA . ASN A 1 86 ? 4.581 1.447 6.714 1.00 75.31 86 ASN A CA 1
ATOM 644 C C . ASN A 1 86 ? 5.391 1.374 5.403 1.00 75.31 86 ASN A C 1
ATOM 646 O O . ASN A 1 86 ? 6.478 1.940 5.336 1.00 75.31 86 ASN A O 1
ATOM 650 N N . SER A 1 87 ? 4.884 0.723 4.352 1.00 81.75 87 SER A N 1
ATOM 651 C CA . SER A 1 87 ? 5.531 0.779 3.034 1.00 81.75 87 SER A CA 1
ATOM 652 C C . SER A 1 87 ? 5.303 2.130 2.345 1.00 81.75 87 SER A C 1
ATOM 654 O O . SER A 1 87 ? 4.184 2.645 2.278 1.00 81.75 87 SER A O 1
ATOM 656 N N . GLU A 1 88 ? 6.368 2.721 1.810 1.00 87.94 88 GLU A N 1
ATOM 657 C CA . GLU A 1 88 ? 6.283 3.883 0.919 1.00 87.94 88 GLU A CA 1
ATOM 658 C C . GLU A 1 88 ? 5.940 3.444 -0.506 1.00 87.94 88 GLU A C 1
ATOM 660 O O . GLU A 1 88 ? 6.070 2.271 -0.849 1.00 87.94 88 GLU A O 1
ATOM 665 N N . CYS A 1 89 ? 5.493 4.366 -1.358 1.00 88.19 89 CYS A N 1
ATOM 666 C CA . CYS A 1 89 ? 5.365 4.057 -2.779 1.00 88.19 89 CYS A CA 1
ATOM 667 C C . CYS A 1 89 ? 6.752 3.780 -3.381 1.00 88.19 89 CYS A C 1
ATOM 669 O O . CYS A 1 89 ? 7.739 4.405 -2.999 1.00 88.19 89 CYS A O 1
ATOM 671 N N . CYS A 1 90 ? 6.842 2.825 -4.307 1.00 87.88 90 CYS A N 1
ATOM 672 C CA . CYS A 1 90 ? 8.111 2.515 -4.967 1.00 87.88 90 CYS A CA 1
ATOM 673 C C . CYS A 1 90 ? 8.678 3.723 -5.736 1.00 87.88 90 CYS A C 1
ATOM 675 O O . CYS A 1 90 ? 7.940 4.626 -6.123 1.00 87.88 90 CYS A O 1
ATOM 677 N N . GLN A 1 91 ? 9.991 3.728 -5.994 1.00 86.75 91 GLN A N 1
ATOM 678 C CA . GLN A 1 91 ? 10.644 4.803 -6.752 1.00 86.75 91 GLN A CA 1
ATOM 679 C C . GLN A 1 91 ? 9.942 5.060 -8.096 1.00 86.75 91 GLN A C 1
ATOM 681 O O . GLN A 1 91 ? 9.603 4.123 -8.819 1.00 86.75 91 GLN A O 1
ATOM 686 N N . GLY A 1 92 ? 9.728 6.337 -8.424 1.00 83.75 92 GLY A N 1
ATOM 687 C CA . GLY A 1 92 ? 8.975 6.756 -9.611 1.00 83.75 92 GLY A CA 1
ATOM 688 C C . GLY A 1 92 ? 7.454 6.733 -9.433 1.00 83.75 92 GLY A C 1
ATOM 689 O O . GLY A 1 92 ? 6.730 7.025 -10.384 1.00 83.75 92 GLY A O 1
ATOM 690 N N . LEU A 1 93 ? 6.960 6.403 -8.236 1.00 86.81 93 LEU A N 1
ATOM 691 C CA . LEU A 1 93 ? 5.560 6.532 -7.853 1.00 86.81 93 LEU A CA 1
ATOM 692 C C . LEU A 1 93 ? 5.416 7.591 -6.758 1.00 86.81 93 LEU A C 1
ATOM 694 O O . LEU A 1 93 ? 6.189 7.625 -5.802 1.00 86.81 93 LEU A O 1
ATOM 698 N N . ARG A 1 94 ? 4.376 8.412 -6.866 1.00 86.62 94 ARG A N 1
ATOM 699 C CA . ARG A 1 94 ? 3.968 9.370 -5.839 1.00 86.62 94 ARG A CA 1
ATOM 700 C C . ARG A 1 94 ? 2.710 8.884 -5.132 1.00 86.62 94 ARG A C 1
ATOM 702 O O . ARG A 1 94 ? 1.807 8.332 -5.766 1.00 86.62 94 ARG A O 1
ATOM 709 N N . GLU A 1 95 ? 2.647 9.103 -3.824 1.00 88.19 95 GLU A N 1
ATOM 710 C CA . GLU A 1 95 ? 1.428 8.869 -3.055 1.00 88.19 95 GLU A CA 1
ATOM 711 C C . GLU A 1 95 ? 0.457 10.028 -3.275 1.00 88.19 95 GLU A C 1
ATOM 713 O O . GLU A 1 95 ? 0.824 11.195 -3.139 1.00 88.19 95 GLU A O 1
ATOM 718 N N . ILE A 1 96 ? -0.787 9.703 -3.613 1.00 87.00 96 ILE A N 1
ATOM 719 C CA . ILE A 1 96 ? -1.887 10.660 -3.601 1.00 87.00 96 ILE A CA 1
ATOM 720 C C . ILE A 1 96 ? -2.969 10.181 -2.645 1.00 87.00 96 ILE A C 1
ATOM 722 O O . ILE A 1 96 ? -3.259 8.986 -2.561 1.00 87.00 96 ILE A O 1
ATOM 726 N N . THR A 1 97 ? -3.585 11.136 -1.963 1.00 86.88 97 THR A N 1
ATOM 727 C CA . THR A 1 97 ? -4.724 10.905 -1.079 1.00 86.88 97 THR A CA 1
ATOM 728 C C . THR A 1 97 ? -5.948 11.545 -1.706 1.00 86.88 97 THR A C 1
ATOM 730 O O . THR A 1 97 ? -5.886 12.681 -2.176 1.00 86.88 97 THR A O 1
ATOM 733 N N . ASP A 1 98 ? -7.051 10.812 -1.752 1.00 84.69 98 ASP A N 1
ATOM 734 C CA . ASP A 1 98 ? -8.299 11.280 -2.343 1.00 84.69 98 ASP A CA 1
ATOM 735 C C . ASP A 1 98 ? -9.496 10.643 -1.622 1.00 84.69 98 ASP A C 1
ATOM 737 O O . ASP A 1 98 ? -9.343 9.757 -0.776 1.00 84.69 98 ASP A O 1
ATOM 741 N N . GLN A 1 99 ? -10.698 11.124 -1.926 1.00 84.56 99 GLN A N 1
ATOM 742 C CA . GLN A 1 99 ? -11.932 10.690 -1.286 1.00 84.56 99 GLN A CA 1
ATOM 743 C C . GLN A 1 99 ? -12.854 10.001 -2.297 1.00 84.56 99 GLN A C 1
ATOM 745 O O . GLN A 1 99 ? -13.079 10.481 -3.412 1.00 84.56 99 GLN A O 1
ATOM 750 N N . LYS A 1 100 ? -13.403 8.846 -1.917 1.00 81.31 100 LYS A N 1
ATOM 751 C CA . LYS A 1 100 ? -14.487 8.195 -2.661 1.00 81.31 100 LYS A CA 1
ATOM 752 C C . LYS A 1 100 ? -15.778 9.016 -2.535 1.00 81.31 100 LYS A C 1
ATOM 754 O O . LYS A 1 100 ? -15.958 9.719 -1.544 1.00 81.31 100 LYS A O 1
ATOM 759 N N . PRO A 1 101 ? -16.717 8.893 -3.492 1.00 76.50 101 PRO A N 1
ATOM 760 C CA . PRO A 1 101 ? -18.034 9.529 -3.377 1.00 76.50 101 PRO A CA 1
ATOM 761 C C . PRO A 1 101 ? -18.806 9.102 -2.118 1.00 76.50 101 PRO A C 1
ATOM 763 O O . PRO A 1 101 ? -19.624 9.869 -1.626 1.00 76.50 101 PRO A O 1
ATOM 766 N N . ASP A 1 102 ? -18.501 7.924 -1.569 1.00 75.06 102 ASP A N 1
ATOM 767 C CA . ASP A 1 102 ? -19.120 7.387 -0.351 1.00 75.06 102 ASP A CA 1
ATOM 768 C C . ASP A 1 102 ? -18.544 7.993 0.948 1.00 75.06 102 ASP A C 1
ATOM 770 O O . ASP A 1 102 ? -18.907 7.583 2.047 1.00 75.06 102 ASP A O 1
ATOM 774 N N . GLY A 1 103 ? -17.618 8.956 0.843 1.00 76.19 103 GLY A N 1
ATOM 775 C CA . GLY A 1 103 ? -16.975 9.630 1.977 1.00 76.19 103 GLY A CA 1
ATOM 776 C C . GLY A 1 103 ? -15.714 8.936 2.510 1.00 76.19 103 GLY A C 1
ATOM 777 O O . GLY A 1 103 ? -14.980 9.532 3.295 1.00 76.19 103 GLY A O 1
ATOM 778 N N . THR A 1 104 ? -15.422 7.716 2.051 1.00 82.44 104 THR A N 1
ATOM 779 C CA . THR A 1 104 ? -14.228 6.922 2.393 1.00 82.44 104 THR A CA 1
ATOM 780 C C . THR A 1 104 ? -12.954 7.570 1.845 1.00 82.44 104 THR A C 1
ATOM 782 O O . THR A 1 104 ? -12.837 7.792 0.637 1.00 82.44 104 THR A O 1
ATOM 785 N N . TYR A 1 105 ? -11.972 7.835 2.706 1.00 84.44 105 TYR A N 1
ATOM 786 C CA . TYR A 1 105 ? -10.653 8.303 2.275 1.00 84.44 105 TYR A CA 1
ATOM 787 C C . TYR A 1 105 ? -9.788 7.132 1.808 1.00 84.44 105 TYR A C 1
ATOM 789 O O . TYR A 1 105 ? -9.864 6.028 2.351 1.00 84.44 105 TYR A O 1
ATOM 797 N N . TYR A 1 106 ? -8.947 7.359 0.806 1.00 86.00 106 TYR A N 1
ATOM 798 C CA . TYR A 1 106 ? -7.982 6.369 0.344 1.00 86.00 106 TYR A CA 1
ATOM 799 C C . TYR A 1 106 ? -6.661 7.026 -0.048 1.00 86.00 106 TYR A C 1
ATOM 801 O O . TYR A 1 106 ? -6.633 8.180 -0.477 1.00 86.00 106 TYR A O 1
ATOM 809 N N . SER A 1 107 ? -5.570 6.272 0.072 1.00 87.69 107 SER A N 1
ATOM 810 C CA . SER A 1 107 ? -4.279 6.636 -0.502 1.00 87.69 107 SER A CA 1
ATOM 811 C C . SER A 1 107 ? -3.841 5.618 -1.551 1.00 87.69 107 SER A C 1
ATOM 813 O O . SER A 1 107 ? -4.120 4.419 -1.444 1.00 87.69 107 SER A O 1
ATOM 815 N N . MET A 1 108 ? -3.200 6.098 -2.615 1.00 88.31 108 MET A N 1
ATOM 816 C CA . MET A 1 108 ? -2.735 5.272 -3.728 1.00 88.31 108 MET A CA 1
ATOM 817 C C . MET A 1 108 ? -1.389 5.740 -4.273 1.00 88.31 108 MET A C 1
ATOM 819 O O . MET A 1 108 ? -1.083 6.930 -4.276 1.00 88.31 108 MET A O 1
ATOM 823 N N . CYS A 1 109 ? -0.623 4.792 -4.799 1.00 88.69 109 CYS A N 1
ATOM 824 C CA . CYS A 1 109 ? 0.622 5.043 -5.504 1.00 88.69 109 CYS A CA 1
ATOM 825 C C . CYS A 1 109 ? 0.342 5.166 -7.003 1.00 88.69 109 CYS A C 1
ATOM 827 O O . CYS A 1 109 ? -0.124 4.216 -7.642 1.00 88.69 109 CYS A O 1
ATOM 829 N N . VAL A 1 110 ? 0.626 6.336 -7.571 1.00 88.00 110 VAL A N 1
ATOM 830 C CA . VAL A 1 110 ? 0.474 6.622 -9.004 1.00 88.00 110 VAL A CA 1
ATOM 831 C C . VAL A 1 110 ? 1.826 6.989 -9.604 1.00 88.00 110 VAL A C 1
ATOM 833 O O . VAL A 1 110 ? 2.663 7.522 -8.880 1.00 88.00 110 VAL A O 1
ATOM 836 N N . PRO A 1 111 ? 2.079 6.728 -10.896 1.00 86.19 111 PRO A N 1
ATOM 837 C CA . PRO A 1 111 ? 3.359 7.094 -11.484 1.00 86.19 111 PRO A CA 1
ATOM 838 C C . PRO A 1 111 ? 3.582 8.607 -11.437 1.00 86.19 111 PRO A C 1
ATOM 840 O O . PRO A 1 111 ? 2.647 9.392 -11.637 1.00 86.19 111 PRO A O 1
ATOM 843 N N . ASP A 1 112 ? 4.817 8.999 -11.143 1.00 82.69 112 ASP A N 1
ATOM 844 C CA . ASP A 1 112 ? 5.235 10.391 -11.086 1.00 82.69 112 ASP A CA 1
ATOM 845 C C . ASP A 1 112 ? 5.470 10.900 -12.510 1.00 82.69 112 ASP A C 1
ATOM 847 O O . ASP A 1 112 ? 6.514 10.681 -13.126 1.00 82.69 112 ASP A O 1
ATOM 851 N N . PHE A 1 113 ? 4.429 11.499 -13.079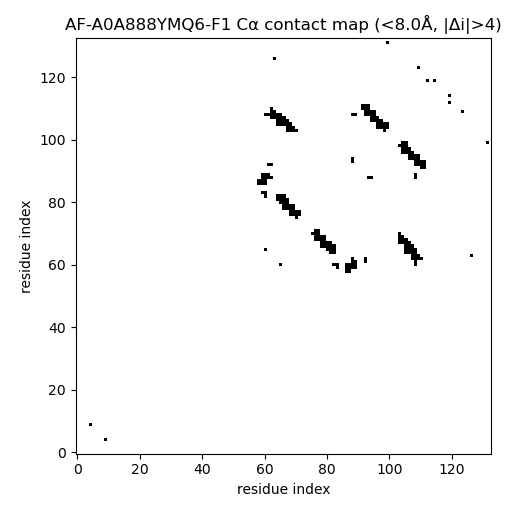 1.00 74.44 113 PHE A N 1
ATOM 852 C CA . PHE A 1 113 ? 4.491 12.110 -14.395 1.00 74.44 113 PHE A CA 1
ATOM 853 C C . PHE A 1 113 ? 4.629 13.629 -14.260 1.00 74.44 113 PHE A C 1
ATOM 855 O O . PHE A 1 113 ? 3.939 14.231 -13.430 1.00 74.44 113 PHE A O 1
ATOM 862 N N . PRO A 1 114 ? 5.431 14.284 -15.119 1.00 67.88 114 PRO A N 1
ATOM 863 C CA . PRO A 1 114 ? 5.447 15.736 -15.188 1.00 67.88 114 PRO A CA 1
ATOM 864 C C . PRO A 1 114 ? 4.048 16.242 -15.569 1.00 67.88 114 PRO A C 1
ATOM 866 O O . PRO A 1 114 ? 3.439 15.767 -16.538 1.00 67.88 114 PRO A O 1
ATOM 869 N N . GLU A 1 115 ? 3.546 17.214 -14.801 1.00 60.78 115 GLU A N 1
ATOM 870 C CA . GLU A 1 115 ? 2.168 17.739 -14.850 1.00 60.78 115 GLU A CA 1
ATOM 871 C C . GLU A 1 115 ? 1.728 18.269 -16.230 1.00 60.78 115 GLU A C 1
ATOM 873 O O . GLU A 1 115 ? 0.543 18.486 -16.469 1.00 60.78 115 GLU A O 1
ATOM 878 N N . SER A 1 116 ? 2.661 18.429 -17.170 1.00 57.09 116 SER A N 1
ATOM 879 C CA . SER A 1 116 ? 2.423 18.907 -18.534 1.00 57.09 116 SER A CA 1
ATOM 880 C C . SER A 1 116 ? 1.824 17.868 -19.488 1.00 57.09 116 SER A C 1
ATOM 882 O O . SER A 1 116 ? 1.442 18.209 -20.609 1.00 57.09 116 SER A O 1
ATOM 884 N N . SER A 1 117 ? 1.725 16.600 -19.087 1.00 58.56 117 SER A N 1
ATOM 885 C CA . SER A 1 117 ? 1.208 15.540 -19.953 1.00 58.56 117 SER A CA 1
ATOM 886 C C . SER A 1 117 ? -0.270 15.267 -19.662 1.00 58.56 117 SER A C 1
ATOM 888 O O . SER A 1 117 ? -0.619 14.617 -18.680 1.00 58.56 117 SER A O 1
ATOM 890 N N . GLY A 1 118 ? -1.172 15.701 -20.552 1.00 61.59 118 GLY A N 1
ATOM 891 C CA . GLY A 1 118 ? -2.613 15.389 -20.467 1.00 61.59 118 GLY A CA 1
ATOM 892 C C . GLY A 1 118 ? -2.925 13.885 -20.337 1.00 61.59 118 GLY A C 1
ATOM 893 O O . GLY A 1 118 ? -3.954 13.506 -19.783 1.00 61.59 118 GLY A O 1
ATOM 894 N N . GLN A 1 119 ? -1.985 13.024 -20.743 1.00 63.34 119 GLN A N 1
ATOM 895 C CA . GLN A 1 119 ? -2.024 11.571 -20.545 1.00 63.34 119 GLN A CA 1
ATOM 896 C C . GLN A 1 119 ? -2.072 11.165 -19.062 1.00 63.34 119 GLN A C 1
ATOM 898 O O . GLN A 1 119 ? -2.724 10.182 -18.712 1.00 63.34 119 GLN A O 1
ATOM 903 N N . SER A 1 120 ? -1.449 11.945 -18.177 1.00 65.50 120 SER A N 1
ATOM 904 C CA . SER A 1 120 ? -1.420 11.700 -16.731 1.00 65.50 120 SER A CA 1
ATOM 905 C C . SER A 1 120 ? -2.806 11.784 -16.107 1.00 65.50 120 SER A C 1
ATOM 907 O O . SER A 1 120 ? -3.182 10.931 -15.303 1.00 65.50 120 SER A O 1
ATOM 909 N N . ALA A 1 121 ? -3.603 12.772 -16.522 1.00 68.69 121 ALA A N 1
ATOM 910 C CA . ALA A 1 121 ? -4.971 12.939 -16.047 1.00 68.69 121 ALA A CA 1
ATOM 911 C C . ALA A 1 121 ? -5.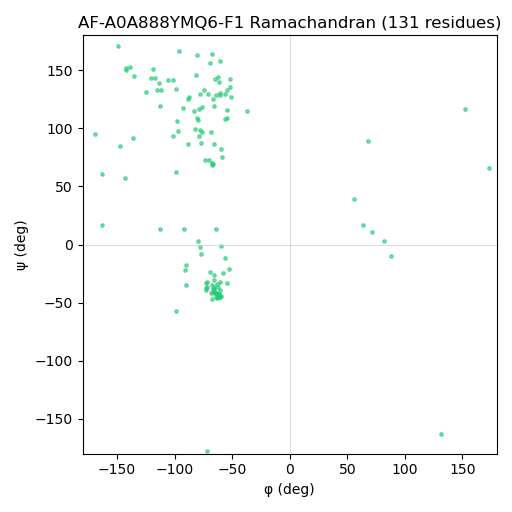875 11.779 -16.495 1.00 68.69 121 ALA A C 1
ATOM 913 O O . ALA A 1 121 ? -6.726 11.329 -15.726 1.00 68.69 121 ALA A O 1
ATOM 914 N N . ASP A 1 122 ? -5.666 11.248 -17.703 1.00 75.75 122 ASP A N 1
ATOM 915 C CA . ASP A 1 122 ? -6.425 10.105 -18.213 1.00 75.75 122 ASP A CA 1
ATOM 916 C C . ASP A 1 122 ? -6.044 8.785 -17.538 1.00 75.75 122 ASP A C 1
ATOM 918 O O . ASP A 1 122 ? -6.927 7.981 -17.225 1.00 75.75 122 ASP A O 1
ATOM 922 N N . VAL A 1 123 ? -4.756 8.561 -17.256 1.00 74.94 123 VAL A N 1
ATOM 923 C CA . VAL A 1 123 ? -4.299 7.400 -16.473 1.00 74.94 123 VAL A CA 1
ATOM 924 C C . VAL A 1 123 ? -4.871 7.462 -15.059 1.00 74.94 123 VAL A C 1
ATOM 926 O O . VAL A 1 123 ? -5.445 6.479 -14.587 1.00 74.94 123 VAL A O 1
ATOM 929 N N . LEU A 1 124 ? -4.813 8.632 -14.417 1.00 75.19 124 LEU A N 1
ATOM 930 C CA . LEU A 1 124 ? -5.398 8.847 -13.096 1.00 75.19 124 LEU A CA 1
ATOM 931 C C . LEU A 1 124 ? -6.910 8.595 -13.105 1.00 75.19 124 LEU A C 1
ATOM 933 O O . LEU A 1 124 ? -7.436 7.913 -12.229 1.00 75.19 124 LEU A O 1
ATOM 937 N N . ARG A 1 125 ? -7.617 9.102 -14.121 1.00 78.69 125 ARG A N 1
ATOM 938 C CA . ARG A 1 125 ? -9.061 8.900 -14.293 1.00 78.69 125 ARG A CA 1
ATOM 939 C C . ARG A 1 125 ? -9.403 7.420 -14.461 1.00 78.69 125 ARG A C 1
ATOM 941 O O . ARG A 1 125 ? -10.358 6.954 -13.842 1.00 78.69 125 ARG A O 1
ATOM 948 N N . LYS A 1 126 ? -8.625 6.672 -15.249 1.00 79.50 126 LYS A N 1
ATOM 949 C CA . LYS A 1 126 ? -8.799 5.219 -15.411 1.00 79.50 126 LYS A CA 1
ATOM 950 C C . LYS A 1 126 ? -8.551 4.469 -14.102 1.00 79.50 126 LYS A C 1
ATOM 952 O O . LYS A 1 126 ? -9.369 3.631 -13.738 1.00 79.50 126 LYS A O 1
ATOM 957 N N . LEU A 1 127 ? -7.486 4.806 -13.372 1.00 76.06 127 LEU A N 1
ATOM 958 C CA . LEU A 1 127 ? -7.174 4.212 -12.067 1.00 76.06 127 LEU A CA 1
ATOM 959 C C . LEU A 1 127 ? -8.279 4.484 -11.037 1.00 76.06 127 LEU A C 1
ATOM 961 O O . LEU A 1 127 ? -8.746 3.556 -10.383 1.00 76.06 127 LEU A O 1
ATOM 965 N N . LYS A 1 128 ? -8.777 5.723 -10.953 1.00 75.44 128 LYS A N 1
ATOM 966 C CA . LYS A 1 128 ? -9.928 6.070 -10.101 1.00 75.44 128 LYS A CA 1
ATOM 967 C C . LYS A 1 128 ? -11.200 5.325 -10.515 1.00 75.44 128 LYS A C 1
ATOM 969 O O . LYS A 1 128 ? -11.976 4.908 -9.660 1.00 75.44 128 LYS A O 1
ATOM 974 N N . GLY A 1 129 ? -11.407 5.123 -11.818 1.00 75.06 129 GLY A N 1
ATOM 975 C CA . GLY A 1 129 ? -12.529 4.348 -12.351 1.00 75.06 129 GLY A CA 1
ATOM 976 C C . GLY A 1 129 ? -12.515 2.876 -11.927 1.00 75.06 129 GLY A C 1
ATOM 977 O O . GLY A 1 129 ? -13.578 2.316 -11.678 1.00 75.06 129 GLY A O 1
ATOM 978 N N . LEU A 1 130 ? -11.332 2.267 -11.784 1.00 72.00 130 LEU A N 1
ATOM 979 C CA . LEU A 1 130 ? -11.186 0.884 -11.307 1.00 72.00 130 LEU A CA 1
ATOM 980 C C . LEU A 1 130 ? -11.547 0.712 -9.826 1.00 72.00 130 LEU A C 1
ATOM 982 O O . LEU A 1 130 ? -11.893 -0.386 -9.415 1.00 72.00 130 LEU A O 1
ATOM 986 N N . ILE A 1 131 ? -11.479 1.786 -9.040 1.00 68.69 131 ILE A N 1
ATOM 987 C CA . ILE A 1 131 ? -11.726 1.774 -7.590 1.00 68.69 131 ILE A CA 1
ATOM 988 C C . ILE A 1 131 ? -13.195 2.045 -7.243 1.00 68.69 131 ILE A C 1
ATOM 990 O O . ILE A 1 131 ? -13.649 1.701 -6.154 1.00 68.69 131 ILE A O 1
ATOM 994 N N . ARG A 1 132 ? -13.943 2.673 -8.158 1.00 62.47 132 ARG A N 1
ATOM 995 C CA . ARG A 1 132 ? -15.382 2.951 -8.007 1.00 62.47 132 ARG A CA 1
ATOM 996 C C . ARG A 1 132 ? -16.283 1.734 -8.258 1.00 62.47 132 ARG A C 1
ATOM 998 O O . ARG A 1 132 ? -17.499 1.889 -8.195 1.00 62.47 132 ARG A O 1
ATOM 1005 N N . LYS A 1 133 ? -15.720 0.582 -8.619 1.00 52.81 133 LYS A N 1
ATOM 1006 C CA . LYS A 1 133 ? -16.459 -0.615 -9.030 1.00 52.81 133 LYS A CA 1
ATOM 1007 C C . LYS A 1 133 ? -16.377 -1.693 -7.961 1.00 52.81 133 LYS A C 1
ATOM 1009 O O . LYS A 1 133 ? -17.399 -2.389 -7.795 1.00 52.81 133 LYS A O 1
#

Foldseek 3Di:
DDDPDDPVNVVVVVVVVVVVVVVVVVVPPDPPPPDPDDPPPPPPDDPDPDPPPDPDDPLADEFAWAWKFDQDPVRDTDIDGPDPPPHHHPPQWDKDWDADPVRIITIGTDGDDDPPDPVRVVVVVVRVVVVND